Protein AF-A0A833T5W7-F1 (afdb_monomer_lite)

Sequence (144 aa):
MRLEDHDELTSTASAYKVIMGRKPDRVRMQFRALPNEPSNNFGEVFHVCLHCEAAKEGLARVDEVAAQDIETKKIHGSVVALRRHLEVCPHTPAARMSQKAATHLDQAAALHASSKGLPCAPLSNAQVEHMRKCLVEYQAQHRP

Radius of gyration: 26.01 Å; chains: 1; bounding box: 42×49×93 Å

Structure (mmCIF, N/CA/C/O backbone):
data_AF-A0A833T5W7-F1
#
_entry.id   AF-A0A833T5W7-F1
#
loop_
_atom_site.group_PDB
_atom_site.id
_atom_site.type_symbol
_atom_site.label_atom_id
_atom_site.label_alt_id
_atom_site.label_comp_id
_atom_site.label_asym_id
_atom_site.label_entity_id
_atom_site.label_seq_id
_atom_site.pdbx_PDB_ins_code
_atom_site.Cartn_x
_atom_site.Cartn_y
_atom_site.Cartn_z
_atom_site.occupancy
_atom_site.B_iso_or_equiv
_atom_site.auth_seq_id
_atom_site.auth_comp_id
_atom_site.auth_asym_id
_atom_site.auth_atom_id
_atom_site.pdbx_PDB_model_num
ATOM 1 N N . MET A 1 1 ? 10.960 14.633 56.561 1.00 44.94 1 MET A N 1
ATOM 2 C CA . MET A 1 1 ? 11.171 15.499 55.379 1.00 44.94 1 MET A CA 1
ATOM 3 C C . MET A 1 1 ? 12.153 14.819 54.441 1.00 44.94 1 MET A C 1
ATOM 5 O O . MET A 1 1 ? 13.340 14.821 54.747 1.00 44.94 1 MET A O 1
ATOM 9 N N . ARG A 1 2 ? 11.655 14.218 53.355 1.00 39.12 2 ARG A N 1
ATOM 10 C CA . ARG A 1 2 ? 12.319 14.093 52.045 1.00 39.12 2 ARG A CA 1
ATOM 11 C C . ARG A 1 2 ? 11.380 13.351 51.082 1.00 39.12 2 ARG A C 1
ATOM 13 O O . ARG A 1 2 ? 11.190 12.155 51.224 1.00 39.12 2 ARG A O 1
ATOM 20 N N . LEU A 1 3 ? 10.755 14.185 50.253 1.00 38.47 3 LEU A N 1
ATOM 21 C CA . LEU A 1 3 ? 10.338 14.074 48.852 1.00 38.47 3 LEU A CA 1
ATOM 22 C C . LEU A 1 3 ? 9.896 12.724 48.266 1.00 38.47 3 LEU A C 1
ATOM 24 O O . LEU A 1 3 ? 10.600 11.721 48.317 1.00 38.47 3 LEU A O 1
ATOM 28 N N . GLU A 1 4 ? 8.715 12.840 47.670 1.00 47.62 4 GLU A N 1
ATOM 29 C CA . GLU A 1 4 ? 7.894 11.921 46.898 1.00 47.62 4 GLU A CA 1
ATOM 30 C C . GLU A 1 4 ? 8.495 11.542 45.528 1.00 47.62 4 GLU A C 1
ATOM 32 O O . GLU A 1 4 ? 9.490 12.110 45.076 1.00 47.62 4 GLU A O 1
ATOM 37 N N . ASP A 1 5 ? 7.788 10.605 44.888 1.00 48.53 5 ASP A N 1
ATOM 38 C CA . ASP A 1 5 ? 7.652 10.404 43.443 1.00 48.53 5 ASP A CA 1
ATOM 39 C C . ASP A 1 5 ? 8.822 9.796 42.669 1.00 48.53 5 ASP A C 1
ATOM 41 O O . ASP A 1 5 ? 9.608 10.482 42.024 1.00 48.53 5 ASP A O 1
ATOM 45 N N . HIS A 1 6 ? 8.837 8.464 42.602 1.00 41.06 6 HIS A N 1
ATOM 46 C CA . HIS A 1 6 ? 9.283 7.760 41.403 1.00 41.06 6 HIS A CA 1
ATOM 47 C C . HIS A 1 6 ? 8.582 6.397 41.291 1.00 41.06 6 HIS A C 1
ATOM 49 O O . HIS A 1 6 ? 8.485 5.664 42.270 1.00 41.06 6 HIS A O 1
ATOM 55 N N . ASP A 1 7 ? 8.146 6.085 40.067 1.00 38.62 7 ASP A N 1
ATOM 56 C CA . ASP A 1 7 ? 7.618 4.802 39.568 1.00 38.62 7 ASP A CA 1
ATOM 57 C C . ASP A 1 7 ? 6.098 4.548 39.590 1.00 38.62 7 ASP A C 1
ATOM 59 O O . ASP A 1 7 ? 5.619 3.536 40.090 1.00 38.62 7 ASP A O 1
ATOM 63 N N . GLU A 1 8 ? 5.349 5.370 38.845 1.00 39.72 8 GLU A N 1
ATOM 64 C CA . GLU A 1 8 ? 4.077 4.956 38.209 1.00 39.72 8 GLU A CA 1
ATOM 65 C C . GLU A 1 8 ? 4.140 4.983 36.662 1.00 39.72 8 GLU A C 1
ATOM 67 O O . GLU A 1 8 ? 3.159 5.239 35.969 1.00 39.72 8 GLU A O 1
ATOM 72 N N . LEU A 1 9 ? 5.302 4.673 36.071 1.00 40.50 9 LEU A N 1
ATOM 73 C CA . LEU A 1 9 ? 5.481 4.596 34.607 1.00 40.50 9 LEU A CA 1
ATOM 74 C C . LEU A 1 9 ? 5.412 3.176 34.013 1.00 40.50 9 LEU A C 1
ATOM 76 O O . LEU A 1 9 ? 5.708 2.983 32.835 1.00 40.50 9 LEU A O 1
ATOM 80 N N . THR A 1 10 ? 4.977 2.166 34.769 1.00 39.03 10 THR A N 1
ATOM 81 C CA . THR A 1 10 ? 4.929 0.769 34.286 1.00 39.03 10 THR A CA 1
ATOM 82 C C . THR A 1 10 ? 3.526 0.232 33.977 1.00 39.03 10 THR A C 1
ATOM 84 O O . THR A 1 10 ? 3.393 -0.919 33.558 1.00 39.03 10 THR A O 1
ATOM 87 N N . SER A 1 11 ? 2.478 1.061 34.047 1.00 45.47 11 SER A N 1
ATOM 88 C CA . SER A 1 11 ? 1.088 0.646 33.774 1.00 45.47 11 SER A CA 1
ATOM 89 C C . SER A 1 11 ? 0.593 0.959 32.349 1.00 45.47 11 SER A C 1
ATOM 91 O O . SER A 1 11 ? -0.567 1.283 32.123 1.00 45.47 11 SER A O 1
ATOM 93 N N . THR A 1 12 ? 1.459 0.867 31.338 1.00 41.81 12 THR A N 1
ATOM 94 C CA . THR A 1 12 ? 1.031 0.858 29.916 1.00 41.81 12 THR A CA 1
ATOM 95 C C . THR A 1 12 ? 1.552 -0.355 29.145 1.00 41.81 12 THR A C 1
ATOM 97 O O . THR A 1 12 ? 1.014 -0.707 28.096 1.00 41.81 12 THR A O 1
ATOM 100 N N . ALA A 1 13 ? 2.508 -1.098 29.713 1.00 39.25 13 ALA A N 1
ATOM 101 C CA . ALA A 1 13 ? 2.971 -2.375 29.168 1.00 39.25 13 ALA A CA 1
ATOM 102 C C . ALA A 1 13 ? 1.964 -3.530 29.380 1.00 39.25 13 ALA A C 1
ATOM 104 O O . ALA A 1 13 ? 2.116 -4.605 28.797 1.00 39.25 13 ALA A O 1
ATOM 105 N N . SER A 1 14 ? 0.912 -3.311 30.182 1.00 41.94 14 SER A N 1
ATOM 106 C CA . SER A 1 14 ? -0.079 -4.323 30.580 1.00 41.94 14 SER A CA 1
ATOM 107 C C . SER A 1 14 ? -1.405 -4.278 29.800 1.00 41.94 14 SER A C 1
ATOM 109 O O . SER A 1 14 ? -2.371 -4.909 30.215 1.00 41.94 14 SER A O 1
ATOM 111 N N . ALA A 1 15 ? -1.474 -3.578 28.662 1.00 39.03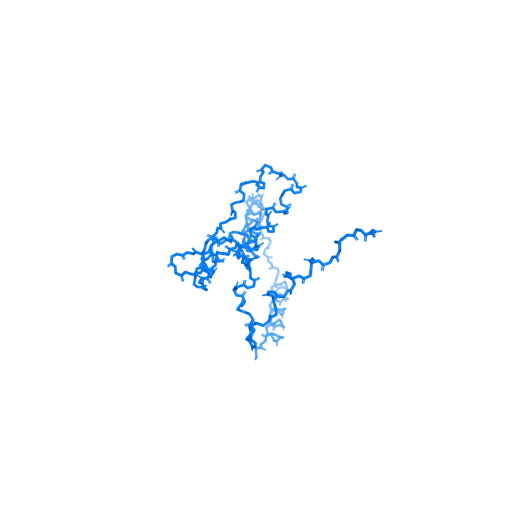 15 ALA A N 1
ATOM 112 C CA . ALA A 1 15 ? -2.635 -3.647 27.759 1.00 39.03 15 ALA A CA 1
ATOM 113 C C . ALA A 1 15 ? -2.445 -4.638 26.588 1.00 39.03 15 ALA A C 1
ATOM 115 O O . ALA A 1 15 ? -3.383 -4.912 25.846 1.00 39.03 15 ALA A O 1
ATOM 116 N N . TYR A 1 16 ? -1.241 -5.205 26.425 1.00 46.03 16 TYR A N 1
ATOM 117 C CA . TYR A 1 16 ? -0.908 -6.123 25.320 1.00 46.03 16 TYR A CA 1
ATOM 118 C C . TYR A 1 16 ? -0.772 -7.593 25.734 1.00 46.03 16 TYR A C 1
ATOM 120 O O . TYR A 1 16 ? -0.511 -8.458 24.897 1.00 46.03 16 TYR A O 1
ATOM 128 N N . LYS A 1 17 ? -0.976 -7.904 27.016 1.00 42.12 17 LYS A N 1
ATOM 129 C CA . LYS A 1 17 ? -1.091 -9.277 27.507 1.00 42.12 17 LYS A CA 1
ATOM 130 C C . LYS A 1 17 ? -2.533 -9.508 27.933 1.00 42.12 17 LYS A C 1
ATOM 132 O O . LYS A 1 17 ? -3.0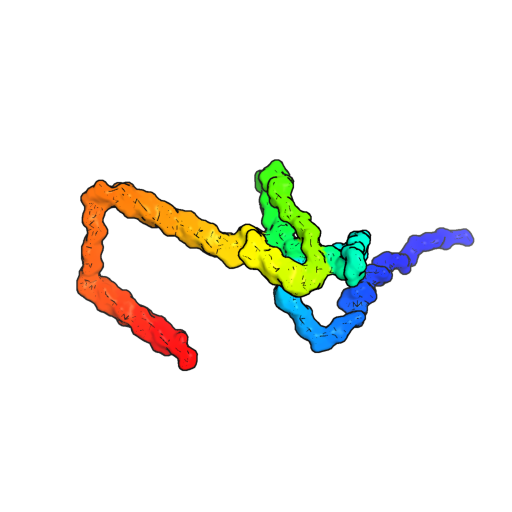79 -8.709 28.674 1.00 42.12 17 LYS A O 1
ATOM 137 N N . VAL A 1 18 ? -3.081 -10.648 27.517 1.00 44.38 18 VAL A N 1
ATOM 138 C CA . VAL A 1 18 ? -4.423 -11.170 27.835 1.00 44.38 18 VAL A CA 1
ATOM 139 C C . VAL A 1 18 ? -5.533 -10.731 26.871 1.00 44.38 18 VAL A C 1
ATOM 141 O O . VAL A 1 18 ? -6.427 -10.023 27.290 1.00 44.38 18 VAL A O 1
ATOM 144 N N . ILE A 1 19 ? -5.540 -11.246 25.624 1.00 45.41 19 ILE A N 1
ATOM 145 C CA . ILE A 1 19 ? -6.721 -11.934 25.042 1.00 45.41 19 ILE A CA 1
ATOM 146 C C . ILE A 1 19 ? -6.256 -13.056 24.076 1.00 45.41 19 ILE A C 1
ATOM 148 O O . ILE A 1 19 ? -5.939 -12.821 22.917 1.00 45.41 19 ILE A O 1
ATOM 152 N N . MET A 1 20 ? -6.243 -14.290 24.600 1.00 36.97 20 MET A N 1
ATOM 153 C CA . MET A 1 20 ? -6.547 -15.579 23.945 1.00 36.97 20 MET A CA 1
ATOM 154 C C . MET A 1 20 ? -5.824 -15.993 22.644 1.00 36.97 20 MET A C 1
ATOM 156 O O . MET A 1 20 ? -6.228 -15.591 21.562 1.00 36.97 20 MET A O 1
ATOM 160 N N . GLY A 1 21 ? -4.882 -16.945 22.758 1.00 47.56 21 GLY A N 1
ATOM 161 C CA . GLY A 1 21 ? -4.795 -18.247 22.046 1.00 47.56 21 GLY A CA 1
ATOM 162 C C . GLY A 1 21 ? -5.043 -18.401 20.531 1.00 47.56 21 GLY A C 1
ATOM 163 O O . GLY A 1 21 ? -4.948 -19.516 20.022 1.00 47.56 21 GLY A O 1
ATOM 164 N N . ARG A 1 22 ? -5.354 -17.346 19.782 1.00 57.06 22 ARG A N 1
ATOM 165 C CA . ARG A 1 22 ? -5.561 -17.358 18.334 1.00 57.06 22 ARG A CA 1
ATOM 166 C C . ARG A 1 22 ? -4.419 -16.590 17.696 1.00 57.06 22 ARG A C 1
ATOM 168 O O . ARG A 1 22 ? -4.102 -15.482 18.120 1.00 57.06 22 ARG A O 1
ATOM 175 N N . LYS A 1 23 ? -3.803 -17.176 16.664 1.00 64.88 23 LYS A N 1
ATOM 176 C CA . LYS A 1 23 ? -2.842 -16.440 15.835 1.00 64.88 23 LYS A CA 1
ATOM 177 C C . LYS A 1 23 ? -3.524 -15.142 15.375 1.00 64.88 23 LYS A C 1
ATOM 179 O O . LYS A 1 23 ? -4.646 -15.233 14.867 1.00 64.88 23 LYS A O 1
ATOM 184 N N . PRO A 1 24 ? -2.898 -13.969 15.571 1.00 67.62 24 PRO A N 1
ATOM 185 C CA . PRO A 1 24 ? -3.471 -12.713 15.118 1.00 67.62 24 PRO A CA 1
ATOM 186 C C . PRO A 1 24 ? -3.760 -12.805 13.619 1.00 67.62 24 PRO A C 1
ATOM 188 O O . PRO A 1 24 ? -2.983 -13.390 12.859 1.00 67.62 24 PRO A O 1
ATOM 191 N N . ASP A 1 25 ? -4.914 -12.282 13.202 1.00 81.56 25 ASP A N 1
ATOM 192 C CA . ASP A 1 25 ? -5.307 -12.272 11.794 1.00 81.56 25 ASP A CA 1
ATOM 193 C C . ASP A 1 25 ? -4.195 -11.595 10.974 1.00 81.56 25 ASP A C 1
ATOM 195 O O . ASP A 1 25 ? -3.807 -10.460 11.264 1.00 81.56 25 ASP A O 1
ATOM 199 N N . ARG A 1 26 ? -3.679 -12.291 9.949 1.00 86.75 26 ARG A N 1
ATOM 200 C CA . ARG A 1 26 ? -2.600 -11.792 9.075 1.00 86.75 26 ARG A CA 1
ATOM 201 C C . ARG A 1 26 ? -2.939 -10.447 8.435 1.00 86.75 26 ARG A C 1
ATOM 203 O O . ARG A 1 26 ? -2.036 -9.695 8.080 1.00 86.75 26 ARG A O 1
ATOM 210 N N . VAL A 1 27 ? -4.226 -10.149 8.271 1.00 89.88 27 VAL A N 1
ATOM 211 C CA . VAL A 1 27 ? -4.695 -8.848 7.801 1.00 89.88 27 VAL A CA 1
ATOM 212 C C . VAL A 1 27 ? -4.463 -7.796 8.876 1.00 89.88 27 VAL A C 1
ATOM 214 O O . VAL A 1 27 ? -3.822 -6.794 8.594 1.00 89.88 27 VAL A O 1
ATOM 217 N N . ARG A 1 28 ? -4.911 -8.036 10.116 1.00 89.25 28 ARG A N 1
ATOM 218 C CA . ARG A 1 28 ? -4.777 -7.080 11.232 1.00 89.25 28 ARG A CA 1
ATOM 219 C C . ARG A 1 28 ? -3.323 -6.748 11.555 1.00 89.25 28 ARG A C 1
ATOM 221 O O . ARG A 1 28 ? -3.045 -5.615 11.912 1.00 89.25 28 ARG A O 1
ATOM 228 N N . MET A 1 29 ? -2.401 -7.694 11.368 1.00 90.56 29 MET A N 1
ATOM 229 C CA . MET A 1 29 ? -0.961 -7.464 11.563 1.00 90.56 29 MET A CA 1
ATOM 230 C C . MET A 1 29 ? -0.358 -6.404 10.627 1.00 90.56 29 MET A C 1
ATOM 232 O O . MET A 1 29 ? 0.745 -5.936 10.880 1.00 90.56 29 MET A O 1
ATOM 236 N N . GLN A 1 30 ? -1.050 -6.030 9.549 1.00 93.00 30 GLN A N 1
ATOM 237 C CA . GLN A 1 30 ? -0.603 -4.990 8.616 1.00 93.00 30 GLN A CA 1
ATOM 238 C C . GLN A 1 30 ? -1.102 -3.589 9.004 1.00 93.00 30 GLN A C 1
ATOM 240 O O . GLN A 1 30 ? -0.915 -2.632 8.251 1.00 93.00 30 GLN A O 1
ATOM 245 N N . PHE A 1 31 ? -1.732 -3.464 10.174 1.00 94.12 31 PHE A N 1
ATOM 246 C CA . PHE A 1 31 ? -2.307 -2.224 10.668 1.00 94.12 31 PHE A CA 1
ATOM 247 C C . PHE A 1 31 ? -1.931 -1.970 12.126 1.00 94.12 31 PHE A C 1
ATOM 249 O O . PHE A 1 31 ? -1.815 -2.901 12.923 1.00 94.12 31 PHE A O 1
ATOM 256 N N . ARG A 1 32 ? -1.811 -0.694 12.492 1.00 92.44 32 ARG A N 1
ATOM 257 C CA . ARG A 1 32 ? -1.690 -0.254 13.886 1.00 92.44 32 ARG A CA 1
ATOM 258 C C . ARG A 1 32 ? -3.052 0.211 14.385 1.00 92.44 32 ARG A C 1
ATOM 260 O O . ARG A 1 32 ? -3.687 1.043 13.739 1.00 92.44 32 ARG A O 1
ATOM 267 N N . ALA A 1 33 ? -3.502 -0.316 15.519 1.00 89.50 33 ALA A N 1
ATOM 268 C CA . ALA A 1 33 ? -4.718 0.159 16.173 1.00 89.50 33 ALA A CA 1
ATOM 269 C C . ALA A 1 33 ? -4.491 1.547 16.796 1.00 89.50 33 ALA A C 1
ATOM 271 O O . ALA A 1 33 ? -3.404 1.838 17.294 1.00 89.50 33 ALA A O 1
ATOM 272 N N . LEU A 1 34 ? -5.527 2.384 16.790 1.00 87.31 34 LEU A N 1
ATOM 273 C CA . LEU A 1 34 ? -5.557 3.702 17.422 1.00 87.31 34 LEU A CA 1
ATOM 274 C C . LEU A 1 34 ? -6.504 3.672 18.636 1.00 87.31 34 LEU A C 1
ATOM 276 O O . LEU A 1 34 ? -7.646 4.117 18.531 1.00 87.31 34 LEU A O 1
ATOM 280 N N . PRO A 1 35 ? -6.072 3.125 19.789 1.00 75.94 35 PRO A N 1
ATOM 281 C CA . PRO A 1 35 ? -6.949 2.893 20.941 1.00 75.94 35 PRO A CA 1
ATOM 282 C C . PRO A 1 35 ? -7.433 4.180 21.621 1.00 75.94 35 PRO A C 1
ATOM 284 O O . PRO A 1 35 ? -8.455 4.159 22.296 1.00 75.94 35 PRO A O 1
ATOM 287 N N . ASN A 1 36 ? -6.717 5.290 21.431 1.00 78.25 36 ASN A N 1
ATOM 288 C CA . ASN A 1 36 ? -7.048 6.587 22.026 1.00 78.25 36 ASN A CA 1
ATOM 289 C C . ASN A 1 36 ? -8.016 7.408 21.163 1.00 78.25 36 ASN A C 1
ATOM 291 O O . ASN A 1 36 ? -8.367 8.526 21.532 1.00 78.25 36 ASN A O 1
ATOM 295 N N . GLU A 1 37 ? -8.416 6.892 20.000 1.00 76.75 37 GLU A N 1
ATOM 296 C CA . GLU A 1 37 ? -9.406 7.557 19.166 1.00 76.75 37 GLU A CA 1
ATOM 297 C C . GLU A 1 37 ? -10.823 7.111 19.512 1.00 76.75 37 GLU A C 1
ATOM 299 O O . GLU A 1 37 ? -11.032 5.936 19.834 1.00 76.75 37 GLU A O 1
ATOM 304 N N . PRO A 1 38 ? -11.810 8.026 19.423 1.00 75.31 38 PRO A N 1
ATOM 305 C CA . PRO A 1 38 ? -13.200 7.657 19.614 1.00 75.31 38 PRO A CA 1
ATOM 306 C C . PRO A 1 38 ? -13.538 6.528 18.645 1.00 75.31 38 PRO A C 1
ATOM 308 O O . PRO A 1 38 ? -13.279 6.622 17.445 1.00 75.31 38 PRO A O 1
ATOM 311 N N . SER A 1 39 ? -14.074 5.438 19.186 1.00 77.75 39 SER A N 1
ATOM 312 C CA . SER A 1 39 ? -14.535 4.317 18.374 1.00 77.75 39 SER A CA 1
ATOM 313 C C . SER A 1 39 ? -15.664 4.761 17.442 1.00 77.75 39 SER A C 1
ATOM 315 O O . SER A 1 39 ? -16.328 5.776 17.671 1.00 77.75 39 SER A O 1
ATOM 317 N N . ASN A 1 40 ? -15.870 4.023 16.351 1.00 77.06 40 ASN A N 1
ATOM 318 C CA . ASN A 1 40 ? -17.012 4.300 15.483 1.00 77.06 40 ASN A CA 1
ATOM 319 C C . ASN A 1 40 ? -18.342 4.033 16.222 1.00 77.06 40 ASN A C 1
ATOM 321 O O . ASN A 1 40 ? -18.367 3.472 17.316 1.00 77.06 40 ASN A O 1
ATOM 325 N N . ASN A 1 41 ? -19.469 4.358 15.584 1.00 78.19 41 ASN A N 1
ATOM 326 C CA . ASN A 1 41 ? -20.813 4.116 16.134 1.00 78.19 41 ASN A CA 1
ATOM 327 C C . ASN A 1 41 ? -21.101 2.637 16.491 1.00 78.19 41 ASN A C 1
ATOM 329 O O . ASN A 1 41 ? -22.124 2.348 17.103 1.00 78.19 41 ASN A O 1
ATOM 333 N N . PHE A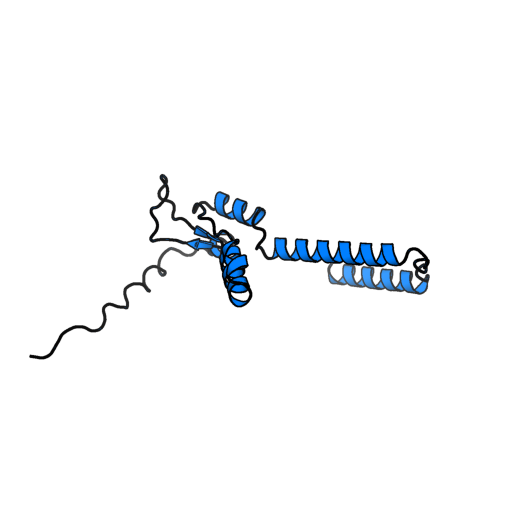 1 42 ? -20.220 1.707 16.105 1.00 77.56 42 PHE A N 1
ATOM 334 C CA . PHE A 1 42 ? -20.297 0.273 16.385 1.00 77.56 42 PHE A CA 1
ATOM 335 C C . PHE A 1 42 ? -19.290 -0.193 17.455 1.00 77.56 42 PHE A C 1
ATOM 337 O O . PHE A 1 42 ? -19.161 -1.393 17.685 1.00 77.56 42 PHE A O 1
ATOM 344 N N . GLY A 1 43 ? -18.560 0.724 18.101 1.00 75.94 43 GLY A N 1
ATOM 345 C CA . GLY A 1 43 ? -17.550 0.402 19.112 1.00 75.94 43 GLY A CA 1
ATOM 346 C C . GLY A 1 43 ? -16.240 -0.159 18.545 1.00 75.94 43 GLY A C 1
ATOM 347 O O . GLY A 1 43 ? -15.411 -0.667 19.297 1.00 75.94 43 GLY A O 1
ATOM 348 N N . GLU A 1 44 ? -16.019 -0.084 17.228 1.00 78.81 44 GLU A N 1
ATOM 349 C CA . GLU A 1 44 ? -14.776 -0.550 16.615 1.00 78.81 44 GLU A CA 1
ATOM 350 C C . GLU A 1 44 ? -13.673 0.510 16.705 1.00 78.81 44 GLU A C 1
ATOM 352 O O . GLU A 1 44 ? -13.867 1.678 16.356 1.00 78.81 44 GLU A O 1
ATOM 357 N N . VAL A 1 45 ? -12.482 0.064 17.105 1.00 85.75 45 VAL A N 1
ATOM 358 C CA . VAL A 1 45 ? -11.261 0.877 17.136 1.00 85.75 45 VAL A CA 1
ATOM 359 C C . VAL A 1 45 ? -10.788 1.165 15.709 1.00 85.75 45 VAL A C 1
ATOM 361 O O . VAL A 1 45 ? -10.776 0.275 14.849 1.00 85.75 45 VAL A O 1
ATOM 364 N N . PHE A 1 46 ? -10.366 2.400 15.449 1.00 89.12 46 PHE A N 1
ATOM 365 C CA . PHE A 1 46 ? -9.764 2.775 14.172 1.00 89.12 46 PHE A CA 1
ATOM 366 C C . PHE A 1 46 ? -8.353 2.210 14.022 1.00 89.12 46 PHE A C 1
ATOM 368 O O . PHE A 1 46 ? -7.634 1.982 14.990 1.00 89.12 46 PHE A O 1
ATOM 375 N N . HIS A 1 47 ? -7.959 1.959 12.783 1.00 92.12 47 HIS A N 1
ATOM 376 C CA . HIS A 1 47 ? -6.673 1.386 12.428 1.00 92.12 47 HIS A CA 1
ATOM 377 C C . HIS A 1 47 ? -6.015 2.221 11.330 1.00 92.12 47 HIS A C 1
ATOM 379 O O . HIS A 1 47 ? -6.700 2.797 10.486 1.00 92.12 47 HIS A O 1
ATOM 385 N N . VAL A 1 48 ? -4.686 2.254 11.313 1.00 93.94 48 VAL A N 1
ATOM 386 C CA . VAL A 1 48 ? -3.888 2.886 10.253 1.00 93.94 48 VAL A CA 1
ATOM 387 C C . VAL A 1 48 ? -3.027 1.850 9.550 1.00 93.94 48 VAL A C 1
ATOM 389 O O . VAL A 1 48 ? -2.552 0.896 10.166 1.00 93.94 48 VAL A O 1
ATOM 392 N N . CYS A 1 49 ? -2.873 2.005 8.236 1.00 95.12 49 CYS A N 1
ATOM 393 C CA . CYS A 1 49 ? -2.116 1.077 7.402 1.00 95.12 49 CYS A CA 1
ATOM 394 C C . CYS A 1 49 ? -0.610 1.272 7.599 1.00 95.12 49 CYS A C 1
ATOM 396 O O . CYS A 1 49 ? -0.078 2.330 7.259 1.00 95.12 49 CYS A O 1
ATOM 398 N N . LEU A 1 50 ? 0.084 0.227 8.062 1.00 94.81 50 LEU A N 1
ATOM 399 C CA . LEU A 1 50 ? 1.530 0.276 8.307 1.00 94.81 50 LEU A CA 1
ATOM 400 C C . LEU A 1 50 ? 2.333 0.510 7.021 1.00 94.81 50 LEU A C 1
ATOM 402 O O . LEU A 1 50 ? 3.414 1.087 7.062 1.00 94.81 50 LEU A O 1
ATOM 406 N N . HIS A 1 51 ? 1.804 0.098 5.866 1.00 94.88 51 HIS A N 1
ATOM 407 C CA . HIS A 1 51 ? 2.462 0.328 4.577 1.00 94.88 51 HIS A CA 1
ATOM 408 C C . HIS A 1 51 ? 2.478 1.808 4.189 1.00 94.88 51 HIS A C 1
ATOM 410 O O . HIS A 1 51 ? 3.478 2.280 3.654 1.00 94.88 51 HIS A O 1
ATOM 416 N N . CYS A 1 52 ? 1.392 2.539 4.468 1.00 93.25 52 CYS A N 1
ATOM 417 C CA . CYS A 1 52 ? 1.332 3.983 4.237 1.00 93.25 52 CYS A CA 1
ATOM 418 C C . CYS A 1 52 ? 2.240 4.734 5.214 1.00 93.25 52 CYS A C 1
ATOM 420 O O . CYS A 1 52 ? 2.951 5.639 4.793 1.00 93.25 52 CYS A O 1
ATOM 422 N N . GLU A 1 53 ? 2.261 4.333 6.490 1.00 93.75 53 GLU A N 1
ATOM 423 C CA . GLU A 1 53 ? 3.160 4.935 7.484 1.00 93.75 53 GLU A CA 1
ATOM 424 C C . GLU A 1 53 ? 4.627 4.736 7.106 1.00 93.75 53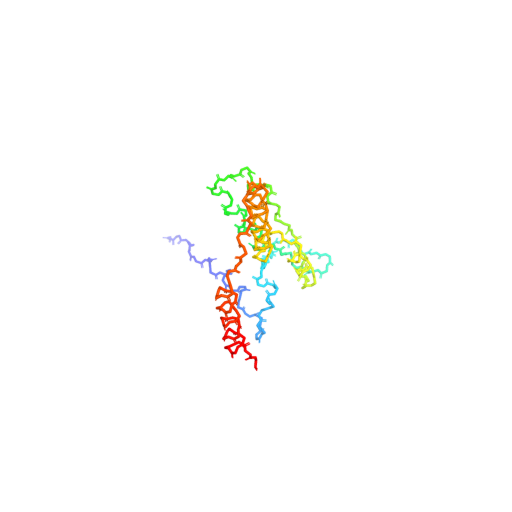 GLU A C 1
ATOM 426 O O . GLU A 1 53 ? 5.373 5.706 7.028 1.00 93.75 53 GLU A O 1
ATOM 431 N N . ALA A 1 54 ? 5.018 3.509 6.755 1.00 92.06 54 ALA A N 1
ATOM 432 C CA . ALA A 1 54 ? 6.382 3.219 6.328 1.00 92.06 54 ALA A CA 1
ATOM 433 C C . ALA A 1 54 ? 6.774 3.979 5.048 1.00 92.06 54 ALA A C 1
ATOM 435 O O . ALA A 1 54 ? 7.911 4.430 4.925 1.00 92.06 54 ALA A O 1
ATOM 436 N N . ALA A 1 55 ? 5.850 4.138 4.092 1.00 90.81 55 ALA A N 1
ATOM 437 C CA . ALA A 1 55 ? 6.096 4.928 2.886 1.00 90.81 55 ALA A CA 1
ATOM 438 C C . ALA A 1 55 ? 6.301 6.413 3.216 1.00 90.81 55 ALA A C 1
ATOM 440 O O . ALA A 1 55 ? 7.244 7.023 2.717 1.00 90.81 55 ALA A O 1
ATOM 441 N N . LYS A 1 56 ? 5.463 6.968 4.098 1.00 93.81 56 LYS A N 1
ATOM 442 C CA . LYS A 1 56 ? 5.558 8.355 4.556 1.00 93.81 56 LYS A CA 1
ATOM 443 C C . LYS A 1 56 ? 6.857 8.624 5.306 1.00 93.81 56 LYS A C 1
ATOM 445 O O . LYS A 1 56 ? 7.569 9.558 4.962 1.00 93.81 56 LYS A O 1
ATOM 450 N N . GLU A 1 57 ? 7.198 7.785 6.279 1.00 92.12 57 GLU A N 1
ATOM 451 C CA . GLU A 1 57 ? 8.449 7.897 7.039 1.00 92.12 57 GLU A CA 1
ATOM 452 C C . GLU A 1 57 ? 9.685 7.719 6.155 1.00 92.12 57 GLU A C 1
ATOM 454 O O . GLU A 1 57 ? 10.688 8.405 6.342 1.00 92.12 57 GLU A O 1
ATOM 459 N N . GLY A 1 58 ? 9.628 6.796 5.191 1.00 90.06 58 GLY A N 1
ATOM 460 C CA . GLY A 1 58 ? 10.708 6.581 4.234 1.00 90.06 58 GLY A CA 1
ATOM 461 C C . GLY A 1 58 ? 10.928 7.796 3.337 1.00 90.06 58 GLY A C 1
ATOM 462 O O . GLY A 1 58 ? 12.071 8.206 3.144 1.00 90.06 58 GLY A O 1
ATOM 463 N N . LEU A 1 59 ? 9.841 8.386 2.830 1.00 90.69 59 LEU A N 1
ATOM 464 C CA . LEU A 1 59 ? 9.902 9.554 1.958 1.00 90.69 59 LEU A CA 1
ATOM 465 C C . LEU A 1 59 ? 10.304 10.817 2.722 1.00 90.69 59 LEU A C 1
ATOM 467 O O . LEU A 1 59 ? 11.119 11.575 2.216 1.00 90.69 59 LEU A O 1
ATOM 471 N N . ALA A 1 60 ? 9.851 10.989 3.968 1.00 90.62 60 ALA A N 1
ATOM 472 C CA . ALA A 1 60 ? 10.163 12.165 4.787 1.00 90.62 60 ALA A CA 1
ATOM 473 C C . ALA A 1 60 ? 11.669 12.361 5.026 1.00 90.62 60 ALA A C 1
ATOM 475 O O . ALA A 1 60 ? 12.122 13.476 5.241 1.00 90.62 60 ALA A O 1
ATOM 476 N N . ARG A 1 61 ? 12.468 11.289 4.951 1.00 91.06 61 ARG A N 1
ATOM 477 C CA . ARG A 1 61 ? 13.935 11.363 5.073 1.00 91.06 61 ARG A CA 1
ATOM 478 C C . ARG A 1 61 ? 14.626 11.973 3.854 1.00 91.06 61 ARG A C 1
ATOM 480 O O . ARG A 1 61 ? 15.804 12.304 3.940 1.00 91.06 61 ARG A O 1
ATOM 487 N N . VAL A 1 62 ? 13.935 12.030 2.719 1.00 90.75 62 VAL A N 1
ATOM 488 C CA . VAL A 1 62 ? 14.488 12.437 1.421 1.00 90.75 62 VAL A CA 1
ATOM 489 C C . VAL A 1 62 ? 13.777 13.684 0.900 1.00 90.75 62 VAL A C 1
ATOM 491 O O . VAL A 1 62 ? 14.431 14.582 0.382 1.00 90.75 62 VAL A O 1
ATOM 494 N N . ASP A 1 63 ? 12.457 13.742 1.062 1.00 89.94 63 ASP A N 1
ATOM 495 C CA . ASP A 1 63 ? 11.590 14.834 0.635 1.00 89.94 63 ASP A CA 1
ATOM 496 C C . ASP A 1 63 ? 10.378 14.932 1.579 1.00 89.94 63 ASP A C 1
ATOM 498 O O . ASP A 1 63 ? 9.408 14.172 1.485 1.00 89.94 63 ASP A O 1
ATOM 502 N N . GLU A 1 64 ? 10.446 15.866 2.529 1.00 89.62 64 GLU A N 1
ATOM 503 C CA . GLU A 1 64 ? 9.370 16.099 3.496 1.00 89.62 64 GLU A CA 1
ATOM 504 C C . GLU A 1 64 ? 8.079 16.602 2.844 1.00 89.62 64 GLU A C 1
ATOM 506 O O . GLU A 1 64 ? 6.997 16.297 3.346 1.00 89.62 64 GLU A O 1
ATOM 511 N N . VAL A 1 65 ? 8.168 17.342 1.735 1.00 88.62 65 VAL A N 1
ATOM 512 C CA . VAL A 1 65 ? 6.994 17.897 1.048 1.00 88.62 65 VAL A CA 1
ATOM 513 C C . VAL A 1 65 ? 6.244 16.767 0.357 1.00 88.62 65 VAL A C 1
ATOM 515 O O . VAL A 1 65 ? 5.057 16.575 0.606 1.00 88.62 65 VAL A O 1
ATOM 518 N N . ALA A 1 66 ? 6.952 15.934 -0.407 1.00 85.12 66 ALA A N 1
ATOM 519 C CA . ALA A 1 66 ? 6.352 14.768 -1.049 1.00 85.12 66 ALA A CA 1
ATOM 520 C C . ALA A 1 66 ? 5.828 13.740 -0.025 1.00 85.12 66 ALA A C 1
ATOM 522 O O . ALA A 1 66 ? 4.845 13.041 -0.271 1.00 85.12 66 ALA A O 1
ATOM 523 N N . ALA A 1 67 ? 6.442 13.646 1.160 1.00 87.50 67 ALA A N 1
ATOM 524 C CA . ALA A 1 67 ? 5.945 12.790 2.236 1.00 87.50 67 ALA A CA 1
ATOM 525 C C . ALA A 1 67 ? 4.596 13.252 2.806 1.00 87.50 67 ALA A C 1
ATOM 527 O O . ALA A 1 67 ? 3.809 12.423 3.278 1.00 87.50 67 ALA A O 1
ATOM 528 N N . GLN A 1 68 ? 4.304 14.554 2.779 1.00 87.38 68 GLN A N 1
ATOM 529 C CA . GLN A 1 68 ? 3.018 15.077 3.243 1.00 87.38 68 GLN A CA 1
ATOM 530 C C . GLN A 1 68 ? 1.858 14.640 2.341 1.00 87.38 68 GLN A C 1
ATOM 532 O O . GLN A 1 68 ? 0.771 14.399 2.870 1.00 87.38 68 GLN A O 1
ATOM 537 N N . ASP A 1 69 ? 2.115 14.407 1.050 1.00 89.75 69 ASP A N 1
ATOM 538 C CA . ASP A 1 69 ? 1.122 13.926 0.079 1.00 89.75 69 ASP A CA 1
ATOM 539 C C . ASP A 1 69 ? 0.676 12.473 0.330 1.00 89.75 69 ASP A C 1
ATOM 541 O O . ASP A 1 69 ? -0.368 12.033 -0.160 1.00 89.75 69 ASP A O 1
ATOM 545 N N . ILE A 1 70 ? 1.426 11.700 1.128 1.00 87.25 70 ILE A N 1
ATOM 546 C CA . ILE A 1 70 ? 1.000 10.359 1.542 1.00 87.25 70 ILE A CA 1
ATOM 547 C C . ILE A 1 70 ? -0.059 10.481 2.649 1.00 87.25 70 ILE A C 1
ATOM 549 O O . ILE A 1 70 ? 0.238 10.701 3.833 1.00 87.25 70 ILE A O 1
ATOM 553 N N . GLU A 1 71 ? -1.320 10.286 2.258 1.00 85.44 71 GLU A N 1
ATOM 554 C CA . GLU A 1 71 ? -2.465 10.219 3.169 1.00 85.44 71 GLU A CA 1
ATOM 555 C C . GLU A 1 71 ? -2.521 8.886 3.941 1.00 85.44 71 GLU A C 1
ATOM 557 O O . GLU A 1 71 ? -2.822 7.818 3.392 1.00 85.44 71 GLU A O 1
ATOM 562 N N . THR A 1 72 ? -2.332 8.947 5.261 1.00 86.94 72 THR A N 1
ATOM 563 C CA . THR A 1 72 ? -2.568 7.808 6.160 1.00 86.94 72 THR A CA 1
ATOM 564 C C . THR A 1 72 ? -4.022 7.809 6.631 1.00 86.94 72 THR A C 1
ATOM 566 O O . THR A 1 72 ? -4.383 8.463 7.609 1.00 86.94 72 THR A O 1
ATOM 569 N N . LYS A 1 73 ? -4.883 7.080 5.916 1.00 87.31 73 LYS A N 1
ATOM 570 C CA . LYS A 1 73 ? -6.321 7.013 6.220 1.00 87.31 73 LYS A CA 1
ATOM 571 C C . LYS A 1 73 ? -6.604 6.218 7.496 1.00 87.31 73 LYS A C 1
ATOM 573 O O . LYS A 1 73 ? -5.979 5.188 7.751 1.00 87.31 73 LYS A O 1
ATOM 578 N N . LYS A 1 74 ? -7.612 6.672 8.243 1.00 90.44 74 LYS A N 1
ATOM 579 C CA . LYS A 1 74 ? -8.221 5.928 9.352 1.00 90.44 74 LYS A CA 1
ATOM 580 C C . LYS A 1 74 ? -9.196 4.905 8.789 1.00 90.44 74 LYS A C 1
ATOM 582 O O . LYS A 1 74 ? -10.082 5.244 8.009 1.00 90.44 74 LYS A O 1
ATOM 587 N N . ILE A 1 75 ? -9.020 3.650 9.174 1.00 90.81 75 ILE A N 1
ATOM 588 C CA . ILE A 1 75 ? -9.755 2.510 8.632 1.00 90.81 75 ILE A CA 1
ATOM 589 C C . ILE A 1 75 ? -10.505 1.837 9.773 1.00 90.81 75 ILE A C 1
ATOM 591 O O . ILE A 1 75 ? -9.983 1.697 10.879 1.00 90.81 75 ILE A O 1
ATOM 595 N N . HIS A 1 76 ? -11.740 1.422 9.514 1.00 87.25 76 HIS A N 1
ATOM 596 C CA . HIS A 1 76 ? -12.530 0.694 10.500 1.00 87.25 76 HIS A CA 1
ATOM 597 C C . HIS A 1 76 ? -11.872 -0.635 10.882 1.00 87.25 76 HIS A C 1
ATOM 599 O O . HIS A 1 76 ? -11.260 -1.308 10.051 1.00 87.25 76 HIS A O 1
ATOM 605 N N . GLY A 1 77 ? -12.037 -1.025 12.145 1.00 84.62 77 GLY A N 1
ATOM 606 C CA . GLY A 1 77 ? -11.434 -2.231 12.700 1.00 84.62 77 GLY A CA 1
ATOM 607 C C . GLY A 1 77 ? -12.026 -3.548 12.195 1.00 84.62 77 GLY A C 1
ATOM 608 O O . GLY A 1 77 ? -11.525 -4.604 12.591 1.00 84.62 77 GLY A O 1
ATOM 609 N N . SER A 1 78 ? -13.054 -3.535 11.342 1.00 89.25 78 SER A N 1
ATOM 610 C CA . SER A 1 78 ? -13.588 -4.750 10.720 1.00 89.25 78 SER A CA 1
ATOM 611 C C . SER A 1 78 ? -12.590 -5.369 9.727 1.00 89.25 78 SER A C 1
ATOM 613 O O . SER A 1 78 ? -11.990 -4.688 8.896 1.00 89.25 78 SER A O 1
ATOM 615 N N . VAL A 1 79 ? -12.424 -6.6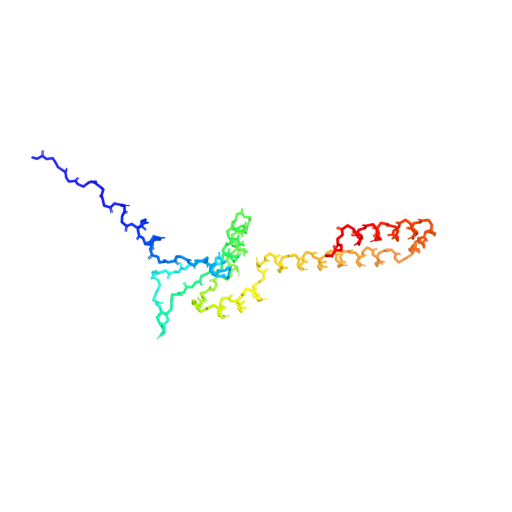99 9.758 1.00 89.12 79 VAL A N 1
ATOM 616 C CA . VAL A 1 79 ? -11.479 -7.410 8.864 1.00 89.12 79 VAL A CA 1
ATOM 617 C C . VAL A 1 79 ? -11.803 -7.164 7.385 1.00 89.12 79 VAL A C 1
ATOM 619 O O . VAL A 1 79 ? -10.894 -7.091 6.561 1.00 89.12 79 VAL A O 1
ATOM 622 N N . VAL A 1 80 ? -13.084 -6.992 7.048 1.00 90.69 80 VAL A N 1
ATOM 623 C CA . VAL A 1 80 ? -13.536 -6.681 5.684 1.00 90.69 80 VAL A CA 1
ATOM 624 C C . VAL A 1 80 ? -13.016 -5.316 5.228 1.00 90.69 80 VAL A C 1
ATOM 626 O O . VAL A 1 80 ? -12.490 -5.215 4.121 1.00 90.69 80 VAL A O 1
ATOM 629 N N . ALA A 1 81 ? -13.107 -4.281 6.071 1.00 91.06 81 ALA A N 1
ATOM 630 C CA . ALA A 1 81 ? -12.583 -2.955 5.745 1.00 91.06 81 ALA A CA 1
ATOM 631 C C . ALA A 1 81 ? -11.055 -2.971 5.593 1.00 91.06 81 ALA A C 1
ATOM 633 O O . ALA A 1 81 ? -10.522 -2.409 4.636 1.00 91.06 81 ALA A O 1
ATOM 634 N N . LEU A 1 82 ? -10.357 -3.679 6.487 1.00 92.56 82 LEU A N 1
ATOM 635 C CA . LEU A 1 82 ? -8.903 -3.826 6.429 1.00 92.56 82 LEU A CA 1
ATOM 636 C C . LEU A 1 82 ? -8.444 -4.549 5.149 1.00 92.56 82 LEU A C 1
ATOM 638 O O . LEU A 1 82 ? -7.514 -4.089 4.490 1.00 92.56 82 LEU A O 1
ATOM 642 N N . ARG A 1 83 ? -9.115 -5.640 4.746 1.00 93.50 83 ARG A N 1
ATOM 643 C CA . ARG A 1 83 ? -8.810 -6.344 3.482 1.00 93.50 83 ARG A CA 1
ATOM 644 C C . ARG A 1 83 ? -9.032 -5.456 2.266 1.00 93.50 83 ARG A C 1
ATOM 646 O O . ARG A 1 83 ? -8.122 -5.327 1.454 1.00 93.50 83 ARG A O 1
ATOM 653 N N . ARG A 1 84 ? -10.190 -4.790 2.190 1.00 93.56 84 ARG A N 1
ATOM 654 C CA . ARG A 1 84 ? -10.500 -3.852 1.100 1.00 93.56 84 ARG A CA 1
ATOM 655 C C . ARG A 1 84 ? -9.449 -2.755 0.978 1.00 93.56 84 ARG A C 1
ATOM 657 O O . ARG A 1 84 ? -9.087 -2.383 -0.129 1.00 93.56 84 ARG A O 1
ATOM 664 N N . HIS A 1 85 ? -8.928 -2.255 2.100 1.00 93.75 85 HIS A N 1
ATOM 665 C CA . HIS A 1 85 ? -7.850 -1.274 2.059 1.00 93.75 85 HIS A CA 1
ATOM 666 C C . HIS A 1 85 ? -6.555 -1.849 1.466 1.00 93.75 85 HIS A C 1
ATOM 668 O O . HIS A 1 85 ? -5.935 -1.191 0.637 1.00 93.75 85 HIS A O 1
ATOM 674 N N . LEU A 1 86 ? -6.142 -3.063 1.852 1.00 92.56 86 LEU A N 1
ATOM 675 C CA . LEU A 1 86 ? -4.926 -3.689 1.308 1.00 92.56 86 LEU A CA 1
ATOM 676 C C . LEU A 1 86 ? -5.012 -3.941 -0.202 1.00 92.56 86 LEU A C 1
ATOM 678 O O . LEU A 1 86 ? -3.998 -3.824 -0.881 1.00 92.56 86 LEU A O 1
ATOM 682 N N . GLU A 1 87 ? -6.198 -4.256 -0.722 1.00 92.06 87 GLU A N 1
ATOM 683 C CA . GLU A 1 87 ? -6.424 -4.485 -2.158 1.00 92.06 87 GLU A CA 1
ATOM 684 C C . GLU A 1 87 ? -6.168 -3.232 -3.007 1.00 92.06 87 GLU A C 1
ATOM 686 O O . GLU A 1 87 ? -5.706 -3.344 -4.139 1.00 92.06 87 GLU A O 1
ATOM 691 N N . VAL A 1 88 ? -6.430 -2.040 -2.459 1.00 91.00 88 VAL A N 1
ATOM 692 C CA . VAL A 1 88 ? -6.304 -0.763 -3.186 1.00 91.00 88 VAL A CA 1
ATOM 693 C C . VAL A 1 88 ? -5.105 0.080 -2.752 1.00 91.00 88 VAL A C 1
ATOM 695 O O . VAL A 1 88 ? -4.812 1.101 -3.369 1.00 91.00 88 VAL A O 1
ATOM 698 N N . CYS A 1 89 ? -4.415 -0.297 -1.675 1.00 91.75 89 CYS A N 1
ATOM 699 C CA . CYS A 1 89 ? -3.311 0.483 -1.133 1.00 91.75 89 CYS A CA 1
ATOM 700 C C . CYS A 1 89 ? -2.085 0.418 -2.073 1.00 91.75 89 CYS A C 1
ATOM 702 O O . CYS A 1 89 ? -1.505 -0.662 -2.253 1.00 91.75 89 CYS A O 1
ATOM 704 N N . PRO A 1 90 ? -1.620 1.563 -2.617 1.00 91.00 90 PRO A N 1
ATOM 705 C CA . PRO A 1 90 ? -0.494 1.594 -3.555 1.00 91.00 90 PRO A CA 1
ATOM 706 C C . PRO A 1 90 ? 0.854 1.320 -2.872 1.00 91.00 90 PRO A C 1
ATOM 708 O O . PRO A 1 90 ? 1.845 1.031 -3.535 1.00 91.00 90 PRO A O 1
ATOM 711 N N . HIS A 1 91 ? 0.898 1.383 -1.540 1.00 92.69 91 HIS A N 1
ATOM 712 C CA . HIS A 1 91 ? 2.115 1.213 -0.751 1.00 92.69 91 HIS A CA 1
ATOM 713 C C . HIS A 1 91 ? 2.347 -0.236 -0.308 1.00 92.69 91 HIS A C 1
ATOM 715 O O . HIS A 1 91 ? 3.324 -0.515 0.387 1.00 92.69 91 HIS A O 1
ATOM 721 N N . THR A 1 92 ? 1.486 -1.182 -0.688 1.00 91.94 92 THR A N 1
ATOM 722 C CA . THR A 1 92 ? 1.714 -2.596 -0.366 1.00 91.94 92 THR A CA 1
ATOM 723 C C . THR A 1 92 ? 2.932 -3.150 -1.119 1.00 91.94 92 THR A C 1
ATOM 725 O O . THR A 1 92 ? 3.265 -2.676 -2.209 1.00 91.94 92 THR A O 1
ATOM 728 N N . PRO A 1 93 ? 3.609 -4.191 -0.592 1.00 85.94 93 PRO A N 1
ATOM 729 C CA . PRO A 1 93 ? 4.683 -4.864 -1.318 1.00 85.94 93 PRO A CA 1
ATOM 730 C C . PRO A 1 93 ? 4.244 -5.355 -2.701 1.00 85.94 93 PRO A C 1
ATOM 732 O O . PRO A 1 93 ? 4.986 -5.189 -3.663 1.00 85.94 93 PRO A O 1
ATOM 735 N N . ALA A 1 94 ? 3.027 -5.898 -2.811 1.00 83.25 94 ALA A N 1
ATOM 736 C CA . ALA A 1 94 ? 2.465 -6.353 -4.078 1.00 83.25 94 ALA A CA 1
ATOM 737 C C . ALA A 1 94 ? 2.303 -5.196 -5.076 1.00 83.25 94 ALA A C 1
ATOM 739 O O . ALA A 1 94 ? 2.789 -5.299 -6.198 1.00 83.25 94 ALA A O 1
ATOM 740 N N . ALA A 1 95 ? 1.713 -4.072 -4.653 1.00 86.00 95 ALA A N 1
ATOM 741 C CA . ALA A 1 95 ? 1.556 -2.897 -5.509 1.00 86.00 95 ALA A CA 1
ATOM 742 C C . ALA A 1 95 ? 2.909 -2.340 -5.982 1.00 86.00 95 ALA A C 1
ATOM 744 O O . ALA A 1 95 ? 3.080 -2.077 -7.172 1.00 86.00 95 ALA A O 1
ATOM 745 N N . ARG A 1 96 ? 3.908 -2.255 -5.090 1.00 83.62 96 ARG A N 1
ATOM 746 C CA . ARG A 1 96 ? 5.273 -1.842 -5.461 1.00 83.62 96 ARG A CA 1
ATOM 747 C C . ARG A 1 96 ? 5.917 -2.779 -6.480 1.00 83.62 96 ARG A C 1
ATOM 749 O O . ARG A 1 96 ? 6.590 -2.309 -7.392 1.00 83.62 96 ARG A O 1
ATOM 756 N N . MET A 1 97 ? 5.740 -4.092 -6.333 1.00 82.81 97 MET A N 1
ATOM 757 C CA . MET A 1 97 ? 6.275 -5.063 -7.293 1.00 82.81 97 MET A CA 1
ATOM 758 C C . MET A 1 97 ? 5.596 -4.935 -8.657 1.00 82.81 97 MET A C 1
ATOM 760 O O . MET A 1 97 ? 6.291 -4.937 -9.670 1.00 82.81 97 MET A O 1
ATOM 764 N N . SER A 1 98 ? 4.274 -4.748 -8.692 1.00 77.69 98 SER A N 1
ATOM 765 C CA . SER A 1 98 ? 3.532 -4.511 -9.935 1.00 77.69 98 SER A CA 1
ATOM 766 C C . SER A 1 98 ? 3.969 -3.223 -10.635 1.00 77.69 98 SER A C 1
ATOM 768 O O . SER A 1 98 ? 4.177 -3.229 -11.844 1.00 77.69 98 SER A O 1
ATOM 770 N N . GLN A 1 99 ? 4.179 -2.136 -9.886 1.00 78.81 99 GLN A N 1
ATOM 771 C CA . GLN A 1 99 ? 4.689 -0.874 -10.437 1.00 78.81 99 GLN A CA 1
ATOM 772 C C . GLN A 1 99 ? 6.105 -1.033 -10.999 1.00 78.81 99 GLN A C 1
ATOM 774 O O . GLN A 1 99 ? 6.364 -0.618 -12.125 1.00 78.81 99 GLN A O 1
ATOM 779 N N . LYS A 1 100 ? 7.011 -1.696 -10.265 1.00 77.31 100 LYS A N 1
ATOM 780 C CA . LYS A 1 100 ? 8.358 -2.001 -10.772 1.00 77.31 100 LYS A CA 1
ATOM 781 C C . LYS A 1 100 ? 8.296 -2.835 -12.049 1.00 77.31 100 LYS A C 1
ATOM 783 O O . LYS A 1 100 ? 8.953 -2.493 -13.028 1.00 77.31 100 LYS A O 1
ATOM 788 N N . ALA A 1 101 ? 7.481 -3.887 -12.073 1.00 80.94 101 ALA A N 1
ATOM 789 C CA . ALA A 1 101 ? 7.301 -4.716 -13.260 1.00 80.94 101 ALA A CA 1
ATOM 790 C C . ALA A 1 101 ? 6.804 -3.897 -14.463 1.00 80.94 101 ALA A C 1
ATOM 792 O O . ALA A 1 101 ? 7.374 -4.022 -15.542 1.00 80.94 101 ALA A O 1
ATOM 793 N N . ALA A 1 102 ? 5.821 -3.011 -14.269 1.00 77.19 102 ALA A N 1
ATOM 794 C CA . ALA A 1 102 ? 5.338 -2.115 -15.320 1.00 77.19 102 ALA A CA 1
ATOM 795 C C . ALA A 1 102 ? 6.458 -1.207 -15.854 1.00 77.19 102 ALA A C 1
ATOM 797 O O . ALA A 1 102 ? 6.697 -1.178 -17.056 1.00 77.19 102 ALA A O 1
ATOM 798 N N . THR A 1 103 ? 7.235 -0.570 -14.970 1.00 75.50 103 THR A N 1
ATOM 799 C CA . THR A 1 103 ? 8.361 0.276 -15.403 1.00 75.50 103 THR A CA 1
ATOM 800 C C . THR A 1 103 ? 9.430 -0.500 -16.175 1.00 75.50 103 THR A C 1
ATOM 802 O O . THR A 1 103 ? 9.985 0.019 -17.140 1.00 75.50 103 THR A O 1
ATOM 805 N N . HIS A 1 104 ? 9.701 -1.754 -15.802 1.00 78.50 104 HIS A N 1
ATOM 806 C CA . HIS A 1 104 ? 10.625 -2.610 -16.546 1.00 78.50 104 HIS A CA 1
ATOM 807 C C . HIS A 1 104 ? 10.083 -2.987 -17.928 1.00 78.50 104 HIS A C 1
ATOM 809 O O . HIS A 1 104 ? 10.854 -3.028 -18.886 1.00 78.50 104 HIS A O 1
ATOM 815 N N . LEU A 1 105 ? 8.777 -3.237 -18.049 1.00 74.94 105 LEU A N 1
ATOM 816 C CA . LEU A 1 105 ? 8.134 -3.501 -19.337 1.00 74.94 105 LEU A CA 1
ATOM 817 C C . LEU A 1 105 ? 8.173 -2.267 -20.244 1.00 74.94 105 LEU A C 1
ATOM 819 O O . LEU A 1 105 ? 8.520 -2.398 -21.415 1.00 74.94 105 LEU A O 1
ATOM 823 N N . ASP A 1 106 ? 7.912 -1.077 -19.704 1.00 71.50 106 ASP A N 1
ATOM 824 C CA . ASP A 1 106 ? 7.978 0.177 -20.460 1.00 71.50 106 ASP A CA 1
ATOM 825 C C . ASP A 1 106 ? 9.412 0.490 -20.913 1.00 71.50 106 ASP A C 1
ATOM 827 O O . ASP A 1 106 ? 9.640 0.882 -22.058 1.00 71.50 106 ASP A O 1
ATOM 831 N N . GLN A 1 107 ? 10.407 0.247 -20.053 1.00 70.69 107 GLN A N 1
ATOM 832 C CA . GLN A 1 107 ? 11.824 0.370 -20.410 1.00 70.69 107 GLN A CA 1
ATOM 833 C C . GLN A 1 107 ? 12.233 -0.639 -21.490 1.00 70.69 107 GLN A C 1
ATOM 835 O O . GLN A 1 107 ? 12.921 -0.271 -22.443 1.00 70.69 107 GLN A O 1
ATOM 840 N N . ALA A 1 108 ? 11.791 -1.895 -21.387 1.00 70.38 108 ALA A N 1
ATOM 841 C CA . ALA A 1 108 ? 12.039 -2.906 -22.410 1.00 70.38 108 ALA A CA 1
ATOM 842 C C . ALA A 1 108 ? 11.372 -2.534 -23.744 1.00 70.38 108 ALA A C 1
ATOM 844 O O . ALA A 1 108 ? 11.991 -2.660 -24.801 1.00 70.38 108 ALA A O 1
ATOM 845 N N . ALA A 1 109 ? 10.144 -2.011 -23.707 1.00 69.75 109 ALA A N 1
ATOM 846 C CA . ALA A 1 109 ? 9.435 -1.526 -24.885 1.00 69.75 109 ALA A CA 1
ATOM 847 C C . ALA A 1 109 ? 10.141 -0.320 -25.524 1.00 69.75 109 ALA A C 1
ATOM 849 O O . ALA A 1 109 ? 10.259 -0.265 -26.747 1.00 69.75 109 ALA A O 1
ATOM 850 N N . ALA A 1 110 ? 10.673 0.609 -24.724 1.00 66.12 110 ALA A N 1
ATOM 851 C CA . ALA A 1 110 ? 11.462 1.739 -25.211 1.00 66.12 110 ALA A CA 1
ATOM 852 C C . ALA A 1 110 ? 12.781 1.288 -25.862 1.00 66.12 110 ALA A C 1
ATOM 854 O O . ALA A 1 110 ? 13.138 1.784 -26.931 1.00 66.12 110 ALA A O 1
ATOM 855 N N . LEU A 1 111 ? 13.473 0.304 -25.279 1.00 64.00 111 LEU A N 1
ATOM 856 C CA . LEU A 1 111 ? 14.669 -0.301 -25.876 1.00 64.00 111 LEU A CA 1
ATOM 857 C C . LEU A 1 111 ? 14.345 -1.009 -27.201 1.00 64.00 111 LEU A C 1
ATOM 859 O O . LEU A 1 111 ? 15.062 -0.819 -28.181 1.00 64.00 111 LEU A O 1
ATOM 863 N N . HIS A 1 112 ? 13.230 -1.743 -27.271 1.00 58.12 112 HIS A N 1
ATOM 864 C CA . HIS A 1 112 ? 12.741 -2.359 -28.511 1.00 58.12 112 HIS A CA 1
ATOM 865 C C . HIS A 1 112 ? 12.302 -1.330 -29.567 1.00 58.12 112 HIS A C 1
ATOM 867 O O . HIS A 1 112 ? 12.507 -1.528 -30.763 1.00 58.12 112 HIS A O 1
ATOM 873 N N . ALA A 1 113 ? 11.703 -0.212 -29.157 1.00 58.94 113 ALA A N 1
ATOM 874 C CA . ALA A 1 113 ? 11.330 0.866 -30.068 1.00 58.94 113 ALA A CA 1
ATOM 875 C C . ALA A 1 113 ? 12.559 1.622 -30.601 1.00 58.94 113 ALA A C 1
ATOM 877 O O . ALA A 1 113 ? 12.554 2.048 -31.755 1.00 58.94 113 ALA A O 1
ATOM 878 N N . SER A 1 114 ? 13.615 1.740 -29.790 1.00 56.16 114 SER A N 1
ATOM 879 C CA . SER A 1 114 ? 14.908 2.316 -30.180 1.00 56.16 114 SER A CA 1
ATOM 880 C C . SER A 1 114 ? 15.741 1.354 -31.044 1.00 56.16 114 SER A C 1
ATOM 882 O O . SER A 1 114 ? 16.576 1.782 -31.835 1.00 56.16 114 SER A O 1
ATOM 884 N N . SER A 1 115 ? 15.464 0.045 -30.977 1.00 57.31 115 SER A N 1
ATOM 885 C CA . SER A 1 115 ? 16.067 -0.975 -31.844 1.00 57.31 115 SER A CA 1
ATOM 886 C C . SER A 1 115 ? 15.375 -1.123 -33.206 1.00 57.31 115 SER A C 1
ATOM 888 O O . SER A 1 115 ? 15.644 -2.103 -33.905 1.00 57.31 115 SER A O 1
ATOM 890 N N . LYS A 1 116 ? 14.479 -0.200 -33.602 1.00 50.28 116 LYS A N 1
ATOM 891 C CA . LYS A 1 116 ? 13.859 -0.161 -34.941 1.00 50.28 116 LYS A CA 1
ATOM 892 C C . LYS A 1 116 ? 14.937 0.061 -36.011 1.00 50.28 116 LYS A C 1
ATOM 894 O O . LYS A 1 116 ? 15.189 1.177 -36.447 1.00 50.28 116 LYS A O 1
ATOM 899 N N . GLY A 1 117 ? 15.592 -1.026 -36.398 1.00 53.88 117 GLY A N 1
ATOM 900 C CA . GLY A 1 117 ? 16.705 -1.058 -37.344 1.00 53.88 117 GLY A CA 1
ATOM 901 C C . GLY A 1 117 ? 17.624 -2.266 -37.161 1.00 53.88 117 GLY A C 1
ATOM 902 O O . GLY A 1 117 ? 18.271 -2.67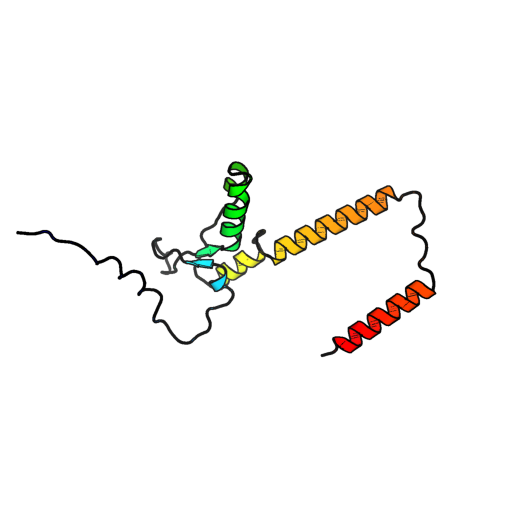8 -38.118 1.00 53.88 117 GLY A O 1
ATOM 903 N N . LEU A 1 118 ? 17.643 -2.887 -35.978 1.00 56.12 118 LEU A N 1
ATOM 904 C CA . LEU A 1 118 ? 18.339 -4.152 -35.766 1.00 56.12 118 LEU A CA 1
ATOM 905 C C . LEU A 1 118 ? 17.301 -5.275 -35.707 1.00 56.12 118 LEU A C 1
ATOM 907 O O . LEU A 1 118 ? 16.430 -5.239 -34.832 1.00 56.12 118 LEU A O 1
ATOM 911 N N . PRO A 1 119 ? 17.347 -6.266 -36.618 1.00 55.62 119 PRO A N 1
ATOM 912 C CA . PRO A 1 119 ? 16.524 -7.450 -36.454 1.00 55.62 119 PRO A CA 1
ATOM 913 C C . PRO A 1 119 ? 16.870 -8.051 -35.094 1.00 55.62 119 PRO A C 1
ATOM 915 O O . PRO A 1 119 ? 18.046 -8.253 -34.784 1.00 55.62 119 PRO A O 1
ATOM 918 N N . CYS A 1 120 ? 15.850 -8.309 -34.272 1.00 62.03 120 CYS A N 1
ATOM 919 C CA . CYS A 1 120 ? 16.008 -9.179 -33.117 1.00 62.03 120 CYS A CA 1
ATOM 920 C C . CYS A 1 120 ? 16.571 -10.480 -33.688 1.00 62.03 120 CYS A C 1
ATOM 922 O O . CYS A 1 120 ? 15.859 -11.169 -34.422 1.00 62.03 120 CYS A O 1
ATOM 924 N N . ALA A 1 121 ? 17.870 -10.727 -33.492 1.00 64.19 121 ALA A N 1
ATOM 925 C CA . ALA A 1 121 ? 18.520 -11.866 -34.113 1.00 64.19 121 ALA A CA 1
ATOM 926 C C . ALA A 1 121 ? 17.721 -13.103 -33.691 1.00 64.19 121 ALA A C 1
ATOM 928 O O . ALA A 1 121 ? 17.500 -13.283 -32.487 1.00 64.19 121 ALA A O 1
ATOM 929 N N . PRO A 1 122 ? 17.202 -13.898 -34.643 1.00 70.19 122 PRO A N 1
ATOM 930 C CA . PRO A 1 122 ? 16.468 -15.093 -34.283 1.00 70.19 122 PRO A CA 1
ATOM 931 C C . PRO A 1 122 ? 17.384 -15.941 -33.406 1.00 70.19 122 PRO A C 1
ATOM 933 O O . PRO A 1 122 ? 18.556 -16.142 -33.737 1.00 70.19 122 PRO A O 1
ATOM 936 N N . LEU A 1 123 ? 16.860 -16.382 -32.261 1.00 73.12 123 LEU A N 1
ATOM 937 C CA . LEU A 1 123 ? 17.586 -17.293 -31.387 1.00 73.12 123 LEU A CA 1
ATOM 938 C C . LEU A 1 123 ? 18.043 -18.488 -32.222 1.00 73.12 123 LEU A C 1
ATOM 940 O O . LEU A 1 123 ? 17.264 -19.042 -33.004 1.00 73.12 123 LEU A O 1
ATOM 944 N N . SER A 1 124 ? 19.301 -18.889 -32.067 1.00 82.81 124 SER A N 1
ATOM 945 C CA . SER A 1 124 ? 19.779 -20.097 -32.727 1.00 82.81 124 SER A CA 1
ATOM 946 C C . SER A 1 124 ? 19.032 -21.313 -32.177 1.00 82.81 124 SER A C 1
ATOM 948 O O . SER A 1 124 ? 18.600 -21.325 -31.020 1.00 82.81 124 SER A O 1
ATOM 950 N N . ASN A 1 125 ? 18.916 -22.374 -32.976 1.00 84.12 125 ASN A N 1
ATOM 951 C CA . ASN A 1 125 ? 18.282 -23.617 -32.523 1.00 84.12 125 ASN A CA 1
ATOM 952 C C . ASN A 1 125 ? 18.916 -24.139 -31.222 1.00 84.12 125 ASN A C 1
ATOM 954 O O . ASN A 1 125 ? 18.197 -24.584 -30.334 1.00 84.12 125 ASN A O 1
ATOM 958 N N . ALA A 1 126 ? 20.235 -23.980 -31.061 1.00 81.00 126 ALA A N 1
ATOM 959 C CA . ALA A 1 126 ? 20.947 -24.343 -29.838 1.00 81.00 126 ALA A CA 1
ATOM 960 C C . ALA A 1 126 ? 20.507 -23.512 -28.617 1.00 81.00 126 ALA A C 1
ATOM 962 O O . ALA A 1 126 ? 20.366 -24.053 -27.523 1.00 81.00 126 ALA A O 1
ATOM 963 N N . GLN A 1 127 ? 20.248 -22.210 -28.788 1.00 80.25 127 GLN A N 1
ATOM 964 C CA . GLN A 1 127 ? 19.735 -21.351 -27.714 1.00 80.25 127 GLN A CA 1
ATOM 965 C C . GLN A 1 127 ? 18.300 -21.729 -27.329 1.00 80.25 127 GLN A C 1
ATOM 967 O O . GLN A 1 127 ? 17.982 -21.808 -26.143 1.00 80.25 127 GLN A O 1
ATOM 972 N N . VAL A 1 128 ? 17.448 -22.019 -28.316 1.00 85.44 128 VAL A N 1
ATOM 973 C CA . VAL A 1 128 ? 16.064 -22.463 -28.081 1.00 85.44 128 VAL A CA 1
ATOM 974 C C . VAL A 1 128 ? 16.033 -23.816 -27.366 1.00 85.44 128 VAL A C 1
ATOM 976 O O . VAL A 1 128 ? 15.266 -24.006 -26.420 1.00 85.44 128 VAL A O 1
ATOM 979 N N . GLU A 1 129 ? 16.879 -24.754 -27.783 1.00 88.56 129 GLU A N 1
ATOM 980 C CA . GLU A 1 129 ? 16.983 -26.085 -27.186 1.00 88.56 129 GLU A CA 1
ATOM 981 C C . GLU A 1 129 ? 17.536 -26.026 -25.756 1.00 88.56 129 GLU A C 1
ATOM 983 O O . GLU A 1 129 ? 17.000 -26.675 -24.855 1.00 88.56 129 GLU A O 1
ATOM 988 N N . HIS A 1 130 ? 18.522 -25.159 -25.511 1.00 88.31 130 HIS A N 1
ATOM 989 C CA . HIS A 1 130 ? 19.031 -24.890 -24.169 1.00 88.31 130 HIS A CA 1
ATOM 990 C C . HIS A 1 130 ? 17.950 -24.300 -23.250 1.00 88.31 130 HIS A C 1
ATOM 992 O O . HIS A 1 130 ? 17.730 -24.815 -22.156 1.00 88.31 130 HIS A O 1
ATOM 998 N N . MET A 1 131 ? 17.209 -23.282 -23.706 1.00 87.06 131 MET A N 1
ATOM 999 C CA . MET A 1 131 ? 16.106 -22.697 -22.930 1.00 87.06 131 MET A CA 1
ATOM 1000 C C . MET A 1 131 ? 15.007 -23.720 -22.617 1.00 87.06 131 MET A C 1
ATOM 1002 O O . MET A 1 131 ? 14.502 -23.758 -21.494 1.00 87.06 131 MET A O 1
ATOM 1006 N N . ARG A 1 132 ? 14.654 -24.577 -23.585 1.00 91.75 132 ARG A N 1
ATOM 1007 C CA . ARG A 1 132 ? 13.707 -25.683 -23.373 1.00 91.75 132 ARG A CA 1
ATOM 1008 C C . ARG A 1 132 ? 14.196 -26.649 -22.299 1.00 91.75 132 ARG A C 1
ATOM 1010 O O . ARG A 1 132 ? 13.408 -27.015 -21.431 1.00 91.75 132 ARG A O 1
ATOM 1017 N N . LYS A 1 133 ? 15.474 -27.034 -22.330 1.00 92.06 133 LYS A N 1
ATOM 1018 C CA . LYS A 1 133 ? 16.064 -27.926 -21.325 1.00 92.06 133 LYS A CA 1
ATOM 1019 C C . LYS A 1 133 ? 15.993 -27.316 -19.922 1.00 92.06 133 LYS A C 1
ATOM 1021 O O . LYS A 1 133 ? 15.487 -27.969 -19.014 1.00 92.06 133 LYS A O 1
ATOM 1026 N N . CYS A 1 134 ? 16.378 -26.048 -19.773 1.00 87.94 134 CYS A N 1
ATOM 1027 C CA . CYS A 1 134 ? 16.299 -25.335 -18.495 1.00 87.94 134 CYS A CA 1
ATOM 1028 C C . CYS A 1 134 ? 14.860 -25.255 -17.954 1.00 87.94 134 CYS A C 1
ATOM 1030 O O . CYS A 1 134 ? 14.633 -25.439 -16.761 1.00 87.94 134 CYS A O 1
ATOM 1032 N N . LEU A 1 135 ? 13.869 -25.021 -18.824 1.00 91.44 135 LEU A N 1
ATOM 1033 C CA . LEU A 1 135 ? 12.452 -24.999 -18.437 1.00 91.44 135 LEU A CA 1
ATOM 1034 C C . LEU A 1 135 ? 11.952 -26.368 -17.959 1.00 91.44 135 LEU A C 1
ATOM 1036 O O . LEU A 1 135 ? 11.221 -26.436 -16.972 1.00 91.44 135 LEU A O 1
ATOM 1040 N N . VAL A 1 136 ? 12.348 -27.452 -18.632 1.00 91.06 136 VAL A N 1
ATOM 1041 C CA . VAL A 1 136 ? 11.992 -28.823 -18.230 1.00 91.06 136 VAL A CA 1
ATOM 1042 C C . VAL A 1 136 ? 12.623 -29.178 -16.883 1.00 91.06 136 VAL A C 1
ATOM 1044 O O . VAL A 1 136 ? 11.941 -29.722 -16.017 1.00 91.06 136 VAL A O 1
ATOM 1047 N N . GLU A 1 137 ? 13.894 -28.834 -16.675 1.00 89.19 137 GLU A N 1
ATOM 1048 C CA . GLU A 1 137 ? 14.593 -29.053 -15.402 1.00 89.19 137 GLU A CA 1
ATOM 1049 C C . GLU A 1 137 ? 13.936 -28.274 -14.256 1.00 89.19 137 GLU A C 1
ATOM 1051 O O . GLU A 1 137 ? 13.682 -28.837 -13.190 1.00 89.19 137 GLU A O 1
ATOM 1056 N N . TYR A 1 138 ? 13.572 -27.012 -14.494 1.00 86.88 138 TYR A N 1
ATOM 1057 C CA . TYR A 1 138 ? 12.856 -26.187 -13.522 1.00 86.88 138 TYR A CA 1
ATOM 1058 C C . TYR A 1 138 ? 11.483 -26.777 -13.161 1.00 86.88 138 TYR A C 1
ATOM 1060 O O . TYR A 1 138 ? 11.132 -26.886 -11.986 1.00 86.88 138 TYR A O 1
ATOM 1068 N N . GLN A 1 139 ? 10.708 -27.220 -14.155 1.00 87.06 139 GLN A N 1
ATOM 1069 C CA . GLN A 1 139 ? 9.410 -27.863 -13.921 1.00 87.06 139 GLN A CA 1
ATOM 1070 C C . GLN A 1 139 ? 9.536 -29.199 -13.182 1.00 87.06 139 GLN A C 1
ATOM 1072 O O . GLN A 1 139 ? 8.666 -29.529 -12.379 1.00 87.06 139 GLN A O 1
ATOM 1077 N N . ALA A 1 140 ? 10.604 -29.962 -13.428 1.00 85.00 140 ALA A N 1
ATOM 1078 C CA . ALA A 1 140 ? 10.871 -31.207 -12.715 1.00 85.00 140 ALA A CA 1
ATOM 1079 C C . ALA A 1 140 ? 11.212 -30.964 -11.234 1.00 85.00 140 ALA A C 1
ATOM 1081 O O . ALA A 1 140 ? 10.779 -31.731 -10.380 1.00 85.00 140 ALA A O 1
ATOM 1082 N N . GLN A 1 141 ? 11.942 -29.888 -10.924 1.00 83.19 141 GLN A N 1
ATOM 1083 C CA . GLN A 1 141 ? 12.310 -29.512 -9.552 1.00 83.19 141 GLN A CA 1
ATOM 1084 C C . GLN A 1 141 ? 11.147 -28.914 -8.745 1.00 83.19 141 GLN A C 1
ATOM 1086 O O . GLN A 1 141 ? 11.161 -28.970 -7.517 1.00 83.19 141 GLN A O 1
ATOM 1091 N N . HIS A 1 142 ? 10.146 -28.346 -9.421 1.00 75.50 142 HIS A N 1
ATOM 1092 C CA . HIS A 1 142 ? 9.031 -27.628 -8.794 1.00 75.50 142 HIS A CA 1
ATOM 1093 C C . HIS A 1 142 ? 7.659 -28.262 -9.055 1.00 75.50 142 HIS A C 1
ATOM 1095 O O . HIS A 1 142 ? 6.629 -27.594 -8.940 1.00 75.50 142 HIS A O 1
ATOM 1101 N N . ARG A 1 143 ? 7.627 -29.553 -9.400 1.00 55.50 143 ARG A N 1
ATOM 1102 C CA . ARG A 1 143 ? 6.377 -30.312 -9.488 1.00 55.50 143 ARG A CA 1
ATOM 1103 C C . ARG A 1 143 ? 5.874 -30.624 -8.062 1.00 55.50 143 ARG A C 1
ATOM 1105 O O . ARG A 1 143 ? 6.691 -31.068 -7.259 1.00 55.50 143 ARG A O 1
ATOM 1112 N N . PRO A 1 144 ? 4.596 -30.353 -7.732 1.00 55.25 144 PRO A N 1
ATOM 1113 C CA . PRO A 1 144 ? 4.021 -30.673 -6.423 1.00 55.25 144 PRO A CA 1
ATOM 1114 C C . PRO A 1 144 ? 3.963 -32.179 -6.149 1.00 55.25 144 PRO A C 1
ATOM 1116 O O . PRO A 1 144 ? 3.868 -32.957 -7.130 1.00 55.25 144 PRO A O 1
#

Secondary structure (DSSP, 8-state):
----------TTGGGSS-S-SSPPPTTGGGEEEETTSPP-TTSPPEEEEHHHHHHHHHHHTT-HHHHHTS---EE-SSHHHHHHHHHH-TTSHHHHHHHHHHHHHHHHHHHHHHTTTS--PPPPHHHHHHHHHHHHHHHHHT--

pLDDT: mean 76.48, std 17.65, range [36.97, 95.12]

Foldseek 3Di:
DDDDDDDPPPPPVPPPPDDDDDDPDPLCVQWDWDPVDDAPPVRWTWIWGNLLVCVLVVVCVPPNVVSVVRDTDTFTNDSVRSVVCQVPPCSDPVNVVVVVVVVVVVVVVVVVVVCVPPPPPPDDPVRVVVVVVVVVVVCVVPPD

Organism: Phytophthora infestans (NCBI:txid4787)